Protein AF-A0A937IZC1-F1 (afdb_monomer_lite)

Secondary structure (DSSP, 8-state):
-HHHHHHHHHHHTS-HHHHHHTT---HHHHHHHHHHHHHHHHHHHHHT-S-----S--HHHHHHHHHHHHHTHHHH--

Foldseek 3Di:
DVVLVVVLVVLVVDDLVCCCVVVVDDSVCSVCVNVCSVVVVVVCVVVVHPDDDDDPDDPVNVVVVVCCVVPPPVPPVD

Structure (mmCIF, N/CA/C/O backbone):
data_AF-A0A937IZC1-F1
#
_entry.id   AF-A0A937IZC1-F1
#
loop_
_atom_site.group_PDB
_atom_site.id
_atom_site.type_symbol
_atom_site.label_atom_id
_atom_site.label_alt_id
_atom_site.label_comp_id
_atom_site.label_asym_id
_atom_site.label_entity_id
_atom_site.label_seq_id
_atom_site.pdbx_PDB_ins_code
_atom_site.Cartn_x
_atom_site.Cartn_y
_atom_site.Cartn_z
_atom_site.occupancy
_atom_site.B_iso_or_equiv
_atom_site.auth_seq_id
_atom_site.auth_comp_id
_atom_site.auth_asym_id
_atom_site.auth_atom_id
_atom_site.pdbx_PDB_model_num
ATOM 1 N N . TYR A 1 1 ? -13.453 -8.030 -3.562 1.00 73.31 1 TYR A N 1
ATOM 2 C CA . TYR A 1 1 ? -13.904 -6.803 -2.855 1.00 73.31 1 TYR A CA 1
ATOM 3 C C . TYR A 1 1 ? -13.905 -6.948 -1.328 1.00 73.31 1 TYR A C 1
ATOM 5 O O . TYR A 1 1 ? -13.266 -6.133 -0.675 1.00 73.31 1 TYR A O 1
ATOM 13 N N . SER A 1 2 ? -14.549 -7.979 -0.758 1.00 87.75 2 SER A N 1
ATOM 14 C CA . SER A 1 2 ? -14.730 -8.151 0.702 1.00 87.75 2 SER A CA 1
ATOM 15 C C . SER A 1 2 ? -13.447 -8.041 1.531 1.00 87.75 2 SER A C 1
ATOM 17 O O . SER A 1 2 ? -13.427 -7.309 2.512 1.00 87.75 2 SER A O 1
ATOM 19 N N . PHE A 1 3 ? -12.355 -8.666 1.081 1.00 91.06 3 PHE A N 1
ATOM 20 C CA . PHE A 1 3 ? -11.081 -8.659 1.803 1.00 91.06 3 PHE A CA 1
ATOM 21 C C . PHE A 1 3 ? -10.594 -7.246 2.165 1.00 91.06 3 PHE A C 1
ATOM 23 O O . PHE A 1 3 ? -10.277 -6.980 3.317 1.00 91.06 3 PHE A O 1
ATOM 30 N N . VAL A 1 4 ? -10.553 -6.315 1.204 1.00 92.81 4 VAL A N 1
ATOM 31 C CA . VAL A 1 4 ? -10.036 -4.955 1.457 1.00 92.81 4 VAL A CA 1
ATOM 32 C C . VAL A 1 4 ? -10.949 -4.189 2.420 1.00 92.81 4 VAL A C 1
ATOM 34 O O . VAL A 1 4 ? -10.462 -3.397 3.223 1.00 92.81 4 VAL A O 1
ATOM 37 N N . SER A 1 5 ? -12.261 -4.426 2.363 1.00 92.44 5 SER A N 1
ATOM 38 C CA . SER A 1 5 ? -13.232 -3.846 3.298 1.00 92.44 5 SER A CA 1
ATOM 39 C C . SER A 1 5 ? -13.061 -4.384 4.717 1.00 92.44 5 SER A C 1
ATOM 41 O O . SER A 1 5 ? -12.944 -3.588 5.643 1.00 92.44 5 SER A O 1
ATOM 43 N N . GLU A 1 6 ? -12.931 -5.700 4.880 1.00 94.56 6 GLU A N 1
ATOM 44 C CA . GLU A 1 6 ? -12.680 -6.337 6.181 1.00 94.56 6 GLU A CA 1
ATOM 45 C C . GLU A 1 6 ? -11.367 -5.843 6.808 1.00 94.56 6 GLU A C 1
ATOM 47 O O . GLU A 1 6 ? -11.325 -5.510 7.991 1.00 94.56 6 GLU A O 1
ATOM 52 N N . GLN A 1 7 ? -10.300 -5.715 6.007 1.00 94.62 7 GLN A N 1
ATOM 53 C CA . GLN A 1 7 ? -9.029 -5.163 6.488 1.00 94.62 7 GLN A CA 1
ATOM 54 C C . GLN A 1 7 ? -9.156 -3.700 6.922 1.00 94.62 7 GLN A C 1
ATOM 56 O O . GLN A 1 7 ? -8.533 -3.294 7.900 1.00 94.62 7 GLN A O 1
ATOM 61 N N . GLN A 1 8 ? -9.956 -2.897 6.215 1.00 94.88 8 GLN A N 1
ATOM 62 C CA . GLN A 1 8 ? -10.179 -1.505 6.594 1.00 94.88 8 GLN A CA 1
ATOM 63 C C . GLN A 1 8 ? -10.935 -1.389 7.917 1.00 94.88 8 GLN A C 1
ATOM 65 O O . GLN A 1 8 ? -10.548 -0.582 8.758 1.00 94.88 8 GLN A O 1
ATOM 70 N N . GLU A 1 9 ? -11.988 -2.180 8.112 1.00 95.62 9 GLU A N 1
ATOM 71 C CA . GLU A 1 9 ? -12.742 -2.203 9.370 1.00 95.62 9 GLU A CA 1
ATOM 72 C C . GLU A 1 9 ? -11.857 -2.646 10.537 1.00 95.62 9 GLU A C 1
ATOM 74 O O . GLU A 1 9 ? -11.804 -1.962 11.560 1.00 95.62 9 GLU A O 1
ATOM 79 N N . PHE A 1 10 ? -11.088 -3.721 10.345 1.00 96.69 10 PHE A N 1
ATOM 80 C CA . PHE A 1 10 ? -10.126 -4.200 11.332 1.00 96.69 10 PHE A CA 1
ATOM 81 C C . PHE A 1 10 ? -9.099 -3.119 11.699 1.00 96.69 10 PHE A C 1
ATOM 83 O O . PHE A 1 10 ? -8.961 -2.770 12.869 1.00 96.69 10 PHE A O 1
ATOM 90 N N . LEU A 1 11 ? -8.437 -2.508 10.714 1.00 96.50 11 LEU A N 1
ATOM 91 C CA . LEU A 1 11 ? -7.418 -1.484 10.972 1.00 96.50 11 LEU A CA 1
ATOM 92 C C . LEU A 1 11 ? -7.998 -0.193 11.571 1.00 96.50 11 LEU A C 1
ATOM 94 O O . LEU A 1 11 ? -7.314 0.468 12.350 1.00 96.50 11 LEU A O 1
ATOM 98 N N . ASN A 1 12 ? -9.246 0.159 11.249 1.00 95.69 12 ASN A N 1
ATOM 99 C CA . ASN A 1 12 ? -9.942 1.297 11.857 1.00 95.69 12 ASN A CA 1
ATOM 100 C C . ASN A 1 12 ? -10.312 1.059 13.324 1.00 95.69 12 ASN A C 1
ATOM 102 O O . ASN A 1 12 ? -10.445 2.030 14.065 1.00 95.69 12 ASN A O 1
ATOM 106 N N . SER A 1 13 ? -10.480 -0.199 13.746 1.00 97.00 13 SER A N 1
ATOM 107 C CA . SER A 1 13 ? -10.726 -0.528 15.156 1.00 97.00 13 SER A CA 1
ATOM 108 C C . SER A 1 13 ? -9.484 -0.392 16.043 1.00 97.00 13 SER A C 1
ATOM 110 O O . SER A 1 13 ? -9.622 -0.355 17.260 1.00 97.00 13 SER A O 1
ATOM 112 N N . LEU A 1 14 ? -8.298 -0.275 15.435 1.00 97.50 14 LEU A N 1
ATOM 113 C CA . LEU A 1 14 ? -7.016 -0.115 16.116 1.00 97.50 14 LEU A CA 1
ATOM 114 C C . LEU A 1 14 ? -6.551 1.346 16.085 1.00 97.50 14 LEU A C 1
ATOM 116 O O . LEU A 1 14 ? -6.689 2.041 15.068 1.00 97.50 14 LEU A O 1
ATOM 120 N N . SER A 1 15 ? -5.920 1.784 17.172 1.00 97.00 15 SER A N 1
ATOM 121 C CA . SER A 1 15 ? -5.098 2.999 17.223 1.00 97.00 15 SER A CA 1
ATOM 122 C C . SER A 1 15 ? -3.847 2.874 16.342 1.00 97.00 15 SER A C 1
ATOM 124 O O . SER A 1 15 ? -3.474 1.786 15.895 1.00 97.00 15 SER A O 1
ATOM 126 N N . ALA A 1 16 ? -3.181 3.999 16.064 1.00 95.62 16 ALA A N 1
ATOM 127 C CA . ALA A 1 16 ? -1.946 3.986 15.281 1.00 95.62 16 ALA A CA 1
ATOM 128 C C . ALA A 1 16 ? -0.845 3.175 15.986 1.00 95.62 16 ALA A C 1
ATOM 130 O O . ALA A 1 16 ? -0.116 2.428 15.335 1.00 95.62 16 ALA A O 1
ATOM 131 N N . GLU A 1 17 ? -0.770 3.258 17.314 1.00 97.06 17 GLU A N 1
ATOM 132 C CA . GLU A 1 17 ? 0.152 2.483 18.139 1.00 97.06 17 GLU A CA 1
ATOM 133 C C . GLU A 1 17 ? -0.151 0.982 18.072 1.00 97.06 17 GLU A C 1
ATOM 135 O O . GLU A 1 17 ? 0.763 0.196 17.822 1.00 97.06 17 GLU A O 1
ATOM 140 N N . GLU A 1 18 ? -1.418 0.577 18.210 1.00 98.00 18 GLU A N 1
ATOM 141 C CA . GLU A 1 18 ? -1.829 -0.835 18.116 1.00 98.00 18 GLU A CA 1
ATOM 142 C C . GLU A 1 18 ? -1.564 -1.420 16.724 1.00 98.00 18 GLU A C 1
ATOM 144 O O . GLU A 1 18 ? -1.123 -2.560 16.586 1.00 98.00 18 GLU A O 1
ATOM 149 N N . ARG A 1 19 ? -1.732 -0.627 15.661 1.00 97.50 19 ARG A N 1
ATOM 150 C CA . ARG A 1 19 ? -1.336 -1.033 14.302 1.00 97.50 19 ARG A CA 1
ATOM 151 C C . ARG A 1 19 ? 0.158 -1.352 14.201 1.00 97.50 19 ARG A C 1
ATOM 153 O O . ARG A 1 19 ? 0.543 -2.237 13.436 1.00 97.50 19 ARG A O 1
ATOM 160 N N . VAL A 1 20 ? 1.008 -0.655 14.952 1.00 97.62 20 VAL A N 1
ATOM 161 C CA . VAL A 1 20 ? 2.447 -0.952 15.003 1.00 97.62 20 VAL A CA 1
ATOM 162 C C . VAL A 1 20 ? 2.713 -2.189 15.855 1.00 97.62 20 VAL A C 1
ATOM 164 O O . VAL A 1 20 ? 3.430 -3.085 15.412 1.00 97.62 20 VAL A O 1
ATOM 167 N N . THR A 1 21 ? 2.153 -2.257 17.062 1.00 97.56 21 THR A N 1
ATOM 168 C CA . THR A 1 21 ? 2.501 -3.297 18.042 1.00 97.56 21 THR A CA 1
ATOM 169 C C . THR A 1 21 ? 1.830 -4.641 17.771 1.00 97.56 21 THR A C 1
ATOM 171 O O . THR A 1 21 ? 2.476 -5.672 17.947 1.00 97.56 21 THR A O 1
ATOM 174 N N . GLU A 1 22 ? 0.575 -4.652 17.320 1.00 96.50 22 GLU A N 1
ATOM 175 C CA . GLU A 1 22 ? -0.198 -5.880 17.091 1.00 96.50 22 GLU A CA 1
ATOM 176 C C . GLU A 1 22 ? -0.077 -6.393 15.653 1.00 96.50 22 GLU A C 1
ATOM 178 O O . GLU A 1 22 ? 0.034 -7.597 15.428 1.00 96.50 22 GLU A O 1
ATOM 183 N N . VAL A 1 23 ? -0.066 -5.485 14.670 1.00 95.81 23 VAL A N 1
ATOM 184 C CA . VAL A 1 23 ? -0.018 -5.840 13.235 1.00 95.81 23 VAL A CA 1
ATOM 185 C C . VAL A 1 23 ? 1.409 -5.772 12.674 1.00 95.81 23 VAL A C 1
ATOM 187 O O . VAL A 1 23 ? 1.682 -6.284 11.588 1.00 95.81 23 VAL A O 1
ATOM 190 N N . GLY A 1 24 ? 2.351 -5.163 13.402 1.00 96.88 24 GLY A N 1
ATOM 191 C CA . GLY A 1 24 ? 3.737 -5.026 12.950 1.00 96.88 24 GLY A CA 1
ATOM 192 C C . GLY A 1 24 ? 3.902 -4.021 11.810 1.00 96.88 24 GLY A C 1
ATOM 193 O O . GLY A 1 24 ? 4.862 -4.113 11.037 1.00 96.88 24 GLY A O 1
ATOM 194 N N . LEU A 1 25 ? 2.964 -3.079 11.650 1.00 96.69 25 LEU A N 1
ATOM 195 C CA . LEU A 1 25 ? 3.111 -2.032 10.649 1.00 96.69 25 LEU A CA 1
ATOM 196 C C . LEU A 1 25 ? 4.280 -1.117 11.014 1.00 96.69 25 LEU A C 1
ATOM 198 O O . LEU A 1 25 ? 4.529 -0.791 12.169 1.00 96.69 25 LEU A O 1
ATOM 202 N N . ASN A 1 26 ? 4.997 -0.664 9.990 1.00 97.25 26 ASN A N 1
ATOM 203 C CA . ASN A 1 26 ? 5.952 0.419 10.165 1.00 97.25 26 ASN A CA 1
ATOM 204 C C . ASN A 1 26 ? 5.212 1.672 10.668 1.00 97.25 26 ASN A C 1
ATOM 206 O O . ASN A 1 26 ? 4.125 1.963 10.175 1.00 97.25 26 ASN A O 1
ATOM 210 N N . PHE A 1 27 ? 5.815 2.406 11.605 1.00 95.50 27 PHE A N 1
ATOM 211 C CA . PHE A 1 27 ? 5.214 3.576 12.251 1.00 95.50 27 PHE A CA 1
ATOM 212 C C . PHE A 1 27 ? 4.640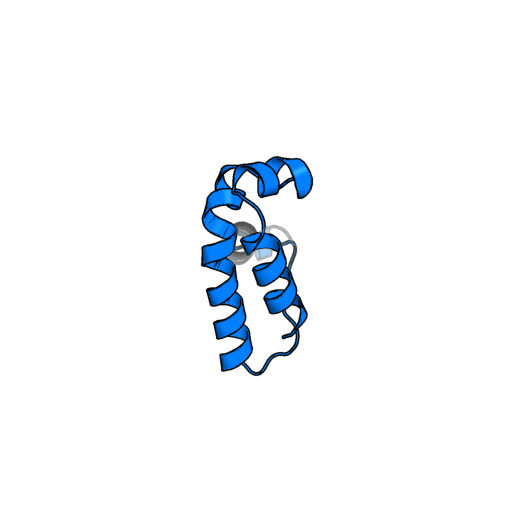 4.594 11.254 1.00 95.50 27 PHE A C 1
ATOM 214 O O . PHE A 1 27 ? 3.452 4.901 11.313 1.00 95.50 27 PHE A O 1
ATOM 221 N N . ASP A 1 28 ? 5.431 5.004 10.257 1.00 95.56 28 ASP A N 1
ATOM 222 C CA . ASP A 1 28 ? 4.996 5.973 9.241 1.00 95.56 28 ASP A CA 1
ATOM 223 C C . ASP A 1 28 ? 3.822 5.441 8.403 1.00 95.56 28 ASP A C 1
ATOM 225 O O . ASP A 1 28 ? 3.000 6.203 7.898 1.00 95.56 28 ASP A O 1
ATOM 229 N N . ARG A 1 29 ? 3.720 4.113 8.248 1.00 96.62 29 ARG A N 1
ATOM 230 C CA . ARG A 1 29 ? 2.619 3.462 7.523 1.00 96.62 29 ARG A CA 1
ATOM 231 C C . ARG A 1 29 ? 1.372 3.293 8.378 1.00 96.62 29 ARG A C 1
ATOM 233 O O . ARG A 1 29 ? 0.275 3.380 7.836 1.00 96.62 29 ARG A O 1
ATOM 240 N N . ALA A 1 30 ? 1.523 3.024 9.670 1.00 96.00 30 ALA A N 1
ATOM 241 C CA . ALA A 1 30 ? 0.407 2.814 10.587 1.00 96.00 30 ALA A CA 1
ATOM 242 C C . ALA A 1 30 ? -0.497 4.053 10.687 1.00 96.00 30 ALA A C 1
ATOM 244 O O . ALA A 1 30 ? -1.720 3.910 10.786 1.00 96.00 30 ALA A O 1
ATOM 245 N N . ASP A 1 31 ? 0.099 5.242 10.580 1.00 92.94 31 ASP A N 1
ATOM 246 C CA . ASP A 1 31 ? -0.614 6.521 10.578 1.00 92.94 31 ASP A CA 1
ATOM 247 C C . ASP A 1 31 ? -1.462 6.705 9.301 1.00 92.94 31 ASP A C 1
ATOM 249 O O . ASP A 1 31 ? -2.639 7.055 9.346 1.00 92.94 31 ASP A O 1
ATOM 253 N N . ILE A 1 32 ? -0.916 6.346 8.134 1.00 95.44 32 ILE A N 1
ATOM 254 C CA . ILE A 1 32 ? -1.554 6.640 6.838 1.00 95.44 32 ILE A CA 1
ATOM 255 C C . ILE A 1 32 ? -2.404 5.503 6.252 1.00 95.44 32 ILE A C 1
ATOM 257 O O . ILE A 1 32 ? -3.208 5.745 5.346 1.00 95.44 32 ILE A O 1
ATOM 261 N N . ILE A 1 33 ? -2.234 4.254 6.702 1.00 95.44 33 ILE A N 1
ATOM 262 C CA . ILE A 1 33 ? -2.799 3.076 6.014 1.00 95.44 33 ILE A CA 1
ATOM 263 C C . ILE A 1 3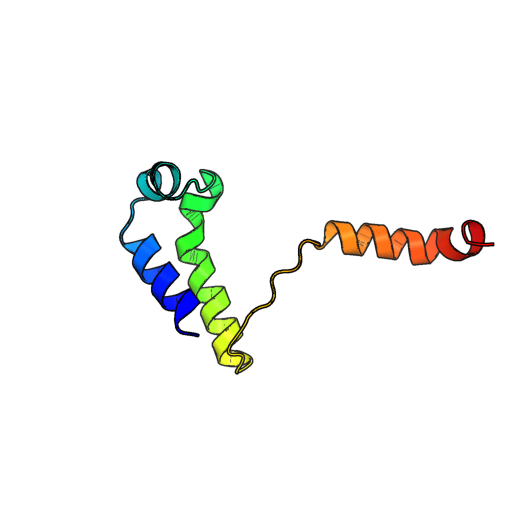3 ? -4.329 3.130 5.905 1.00 95.44 33 ILE A C 1
ATOM 265 O O . ILE A 1 33 ? -4.886 2.798 4.858 1.00 95.44 33 ILE A O 1
ATOM 269 N N . VAL A 1 34 ? -5.012 3.627 6.939 1.00 94.44 34 VAL A N 1
ATOM 270 C CA . VAL A 1 34 ? -6.481 3.744 6.964 1.00 94.44 34 VAL A CA 1
ATOM 271 C C . VAL A 1 34 ? -7.018 4.753 5.953 1.00 94.44 34 VAL A C 1
ATOM 273 O O . VAL A 1 34 ? -8.120 4.578 5.433 1.00 94.44 34 VAL A O 1
ATOM 276 N N . HIS A 1 35 ? -6.221 5.766 5.609 1.00 92.62 35 HIS A N 1
ATOM 277 C CA . HIS A 1 35 ? -6.545 6.735 4.565 1.00 92.62 35 HIS A CA 1
ATOM 278 C C . HIS A 1 35 ? -6.262 6.189 3.159 1.00 92.62 35 HIS A C 1
ATOM 280 O O . HIS A 1 35 ? -6.927 6.582 2.200 1.00 92.62 35 HIS A O 1
ATOM 286 N N . ALA A 1 36 ? -5.315 5.256 3.029 1.00 94.50 36 ALA A N 1
ATOM 287 C CA . ALA A 1 36 ? -4.961 4.642 1.752 1.00 94.50 36 ALA A CA 1
ATOM 288 C C . ALA A 1 36 ? -5.966 3.568 1.294 1.00 94.50 36 ALA A C 1
ATOM 290 O O . ALA A 1 36 ? -6.251 3.469 0.101 1.00 94.50 36 ALA A O 1
ATOM 291 N N . LEU A 1 37 ? -6.537 2.775 2.210 1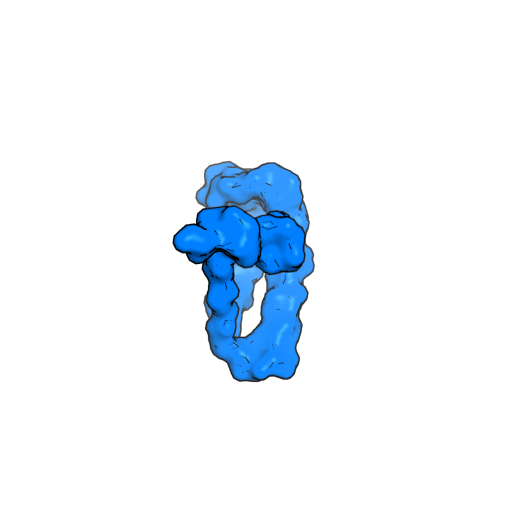.00 94.50 37 LEU A N 1
ATOM 292 C CA . LEU A 1 37 ? -7.464 1.679 1.871 1.00 94.50 37 LEU A CA 1
ATOM 293 C C . LEU A 1 37 ? -8.697 2.105 1.042 1.00 94.50 37 LEU A C 1
ATOM 295 O O . LEU A 1 37 ? -9.006 1.408 0.069 1.00 94.50 37 LEU A O 1
ATOM 299 N N . PRO A 1 38 ? -9.359 3.252 1.310 1.00 94.25 38 PRO A N 1
ATOM 300 C CA . PRO A 1 38 ? -10.419 3.773 0.446 1.00 94.25 38 PRO A CA 1
ATOM 301 C C . PRO A 1 38 ? -10.007 3.939 -1.020 1.00 94.25 38 PRO A C 1
ATOM 303 O O . PRO A 1 38 ? -10.820 3.708 -1.914 1.00 94.25 38 PRO A O 1
ATOM 306 N N . ILE A 1 39 ? -8.752 4.314 -1.291 1.00 95.00 39 ILE A N 1
ATOM 307 C CA . ILE A 1 39 ? -8.248 4.505 -2.659 1.00 95.00 39 ILE A CA 1
ATOM 308 C C . ILE A 1 39 ? -8.274 3.168 -3.407 1.00 95.00 39 ILE A C 1
ATOM 310 O O . ILE A 1 39 ? -8.776 3.095 -4.530 1.00 95.00 39 ILE A O 1
ATOM 314 N N . TYR A 1 40 ? -7.818 2.094 -2.758 1.00 93.62 40 TYR A N 1
ATOM 315 C CA . TYR A 1 40 ? -7.860 0.745 -3.323 1.00 93.62 40 TYR A CA 1
ATOM 316 C C . TYR A 1 40 ? -9.295 0.267 -3.554 1.00 93.62 40 TYR A C 1
ATOM 318 O O . TYR A 1 40 ? -9.597 -0.240 -4.631 1.00 93.62 40 TYR A O 1
ATOM 326 N N . GLN A 1 41 ? -10.206 0.492 -2.604 1.00 93.50 41 GLN A N 1
ATOM 327 C CA . GLN A 1 41 ? -11.618 0.131 -2.779 1.00 93.50 41 GLN A CA 1
ATOM 328 C C . GLN A 1 41 ? -12.261 0.842 -3.973 1.00 93.50 41 GLN A C 1
ATOM 330 O O . GLN A 1 41 ? -12.995 0.214 -4.737 1.00 93.50 41 GLN A O 1
ATOM 335 N N . LYS A 1 42 ? -11.987 2.142 -4.156 1.00 94.88 42 LYS A N 1
ATOM 336 C CA . LYS A 1 42 ? -12.493 2.903 -5.308 1.00 94.88 42 LYS A CA 1
ATOM 337 C C . LYS A 1 42 ? -11.898 2.400 -6.620 1.00 94.88 42 LYS A C 1
ATOM 339 O O . LYS A 1 42 ? -12.648 2.215 -7.573 1.00 94.88 42 LYS A O 1
ATOM 344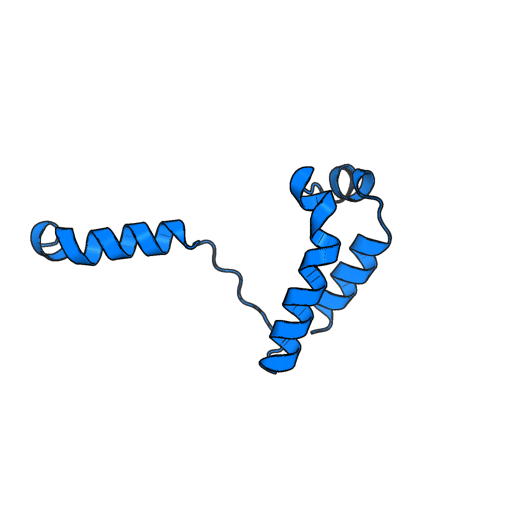 N N . ALA A 1 43 ? -10.599 2.104 -6.656 1.00 95.25 43 ALA A N 1
ATOM 345 C CA . ALA A 1 43 ? -9.957 1.524 -7.833 1.00 95.25 43 ALA A CA 1
ATOM 346 C C . ALA A 1 43 ? -10.563 0.159 -8.214 1.00 95.25 43 ALA A C 1
ATOM 348 O O . ALA A 1 43 ? -10.847 -0.079 -9.390 1.00 95.25 43 ALA A O 1
ATOM 349 N N . MET A 1 44 ? -10.827 -0.712 -7.233 1.00 94.31 44 MET A N 1
ATOM 350 C CA . MET A 1 44 ? -11.505 -1.995 -7.469 1.00 94.31 44 MET A CA 1
ATOM 351 C C . MET A 1 44 ? -12.927 -1.794 -7.993 1.00 94.31 44 MET A C 1
ATOM 353 O O . MET A 1 44 ? -13.308 -2.397 -8.992 1.00 94.31 44 MET A O 1
ATOM 357 N N . LEU A 1 45 ? -13.693 -0.900 -7.360 1.00 94.50 45 LEU A N 1
ATOM 358 C CA . LEU A 1 45 ? -15.067 -0.601 -7.762 1.00 94.50 45 LEU A CA 1
ATOM 359 C C . LEU A 1 45 ? -15.141 -0.089 -9.207 1.00 94.50 45 LEU A C 1
ATOM 361 O O . LEU A 1 45 ? -15.979 -0.546 -9.976 1.00 94.50 45 LEU A O 1
ATOM 365 N N . TRP A 1 46 ? -14.272 0.851 -9.581 1.00 96.94 46 TRP A N 1
ATOM 366 C CA . TRP A 1 46 ? -14.284 1.450 -10.919 1.00 96.94 46 TRP A CA 1
ATOM 367 C C . TRP A 1 46 ? -13.764 0.519 -12.008 1.00 96.94 46 TRP A C 1
ATOM 369 O O . TRP A 1 46 ? -14.221 0.601 -13.143 1.00 96.94 46 TRP A O 1
ATOM 379 N N . SER A 1 47 ? -12.822 -0.363 -11.676 1.00 96.31 47 SER A N 1
ATOM 380 C CA . SER A 1 47 ? -12.329 -1.368 -12.622 1.00 96.31 47 SER A CA 1
ATOM 381 C C . SER A 1 47 ? -13.244 -2.589 -12.737 1.00 96.31 47 SER A C 1
ATOM 383 O O . SER A 1 47 ? -13.098 -3.357 -13.684 1.00 96.31 47 SER A O 1
ATOM 385 N N . GLY A 1 48 ? -14.171 -2.782 -11.790 1.00 94.94 48 GLY A N 1
ATOM 386 C CA . GLY A 1 48 ? -14.988 -3.991 -11.700 1.00 94.94 48 GLY A CA 1
ATOM 387 C C . GLY A 1 48 ? -14.171 -5.241 -11.360 1.00 94.94 48 GLY A C 1
ATOM 388 O O . GLY A 1 48 ? -14.585 -6.343 -11.711 1.00 94.94 48 GLY A O 1
ATOM 389 N N . CYS A 1 49 ? -12.995 -5.088 -10.736 1.00 94.19 49 CYS A N 1
ATOM 390 C CA . CYS A 1 49 ? -12.132 -6.217 -10.407 1.00 94.19 49 CYS A CA 1
ATOM 391 C C . CYS A 1 49 ? -12.423 -6.786 -9.012 1.00 94.19 49 CYS A C 1
ATOM 393 O O . CYS A 1 49 ? -12.638 -6.065 -8.035 1.00 94.19 49 CYS A O 1
ATOM 395 N N . ASP A 1 50 ? -12.349 -8.111 -8.899 1.00 90.00 50 ASP A N 1
ATOM 396 C CA . ASP A 1 50 ? -12.517 -8.794 -7.614 1.00 90.00 50 ASP A CA 1
ATOM 397 C C . ASP A 1 50 ? -11.211 -8.924 -6.826 1.00 90.00 50 ASP A C 1
ATOM 399 O O . ASP A 1 50 ? -11.244 -9.010 -5.593 1.00 90.00 50 ASP A O 1
ATOM 403 N N . HIS A 1 51 ? -10.076 -8.899 -7.534 1.00 92.00 51 HIS A N 1
ATOM 404 C CA . HIS A 1 51 ? -8.740 -9.186 -7.016 1.00 92.00 51 HIS A CA 1
ATOM 405 C C . HIS A 1 51 ? -7.724 -8.141 -7.486 1.00 92.00 51 HIS A C 1
ATOM 407 O O . HIS A 1 51 ? -7.761 -7.688 -8.630 1.00 92.00 51 HIS A O 1
ATOM 413 N N . ILE A 1 52 ? -6.775 -7.813 -6.609 1.00 91.69 52 ILE A N 1
ATOM 414 C CA . ILE A 1 52 ? -5.592 -7.012 -6.934 1.00 91.69 52 ILE A CA 1
ATOM 415 C C . ILE A 1 52 ? -4.370 -7.920 -6.818 1.00 91.69 52 ILE A C 1
ATOM 417 O O . ILE A 1 52 ? -4.150 -8.543 -5.781 1.00 91.69 52 ILE A O 1
ATOM 421 N N . TYR A 1 53 ? -3.558 -7.971 -7.869 1.00 92.44 53 TYR A N 1
ATOM 422 C CA . TYR A 1 53 ? -2.253 -8.621 -7.824 1.00 92.44 53 TYR A CA 1
ATOM 423 C C . TYR A 1 53 ? -1.197 -7.625 -7.336 1.00 92.44 53 TYR A C 1
ATOM 425 O O . TYR A 1 53 ? -1.043 -6.557 -7.926 1.00 92.44 53 TYR A O 1
ATOM 433 N N . VAL A 1 54 ? -0.468 -7.972 -6.271 1.00 92.00 54 VAL A N 1
ATOM 434 C CA . VAL A 1 54 ? 0.612 -7.141 -5.717 1.00 92.00 54 VAL A CA 1
ATOM 435 C C . VAL A 1 54 ? 1.961 -7.682 -6.202 1.00 92.00 54 VAL A C 1
ATOM 437 O O . VAL A 1 54 ? 2.452 -8.678 -5.661 1.00 92.00 54 VAL A O 1
ATOM 440 N N . PRO A 1 55 ? 2.578 -7.075 -7.231 1.00 92.62 55 PRO A N 1
ATOM 441 C CA . PRO A 1 55 ? 3.886 -7.500 -7.701 1.00 92.62 55 PRO A CA 1
ATOM 442 C C . PRO A 1 55 ? 4.974 -7.147 -6.680 1.00 92.62 55 PRO A C 1
ATOM 444 O O . PRO A 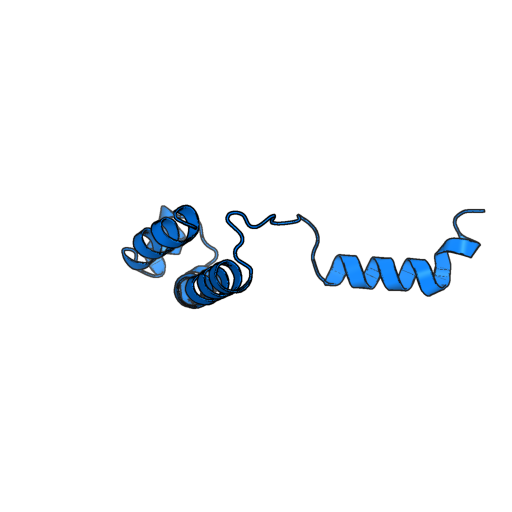1 55 ? 4.923 -6.111 -6.023 1.00 92.62 55 PRO A O 1
ATOM 447 N N . LYS A 1 56 ? 6.021 -7.973 -6.603 1.00 90.81 56 LYS A N 1
ATOM 448 C CA . LYS A 1 56 ? 7.234 -7.686 -5.811 1.00 90.81 56 LYS A CA 1
ATOM 449 C C . LYS A 1 56 ? 8.233 -6.774 -6.543 1.00 90.81 56 LYS A C 1
ATOM 451 O O . LYS A 1 56 ? 9.416 -6.799 -6.229 1.00 90.81 56 LYS A O 1
ATOM 456 N N . ILE A 1 57 ? 7.767 -6.023 -7.540 1.00 92.81 57 ILE A N 1
ATOM 457 C CA . ILE A 1 57 ? 8.560 -5.059 -8.310 1.00 92.81 57 ILE A CA 1
ATOM 458 C C . ILE A 1 57 ? 7.865 -3.702 -8.268 1.00 92.81 57 ILE A C 1
ATOM 460 O O . ILE A 1 57 ? 6.638 -3.623 -8.356 1.00 92.81 57 ILE A O 1
ATOM 464 N N . GLY A 1 58 ? 8.654 -2.649 -8.110 1.00 93.69 58 GLY A N 1
ATOM 465 C CA . GLY A 1 58 ? 8.192 -1.274 -8.027 1.00 93.69 58 GLY A CA 1
ATOM 466 C C . GLY A 1 58 ? 8.540 -0.449 -9.261 1.00 93.69 58 GLY A C 1
ATOM 467 O O . GLY A 1 58 ? 9.101 -0.921 -10.251 1.00 93.69 58 GLY A O 1
ATOM 468 N N . VAL A 1 59 ? 8.220 0.840 -9.172 1.00 94.44 59 VAL A N 1
ATOM 469 C CA . VAL A 1 59 ? 8.518 1.824 -10.222 1.00 94.44 59 VAL A CA 1
ATOM 470 C C . VAL A 1 59 ? 10.024 1.940 -10.460 1.00 94.44 59 VAL A C 1
ATOM 472 O O . VAL A 1 59 ? 10.455 2.008 -11.607 1.00 94.44 59 VAL A O 1
ATOM 475 N N . SER A 1 60 ? 10.831 1.910 -9.396 1.00 96.69 60 SER A N 1
ATOM 476 C CA . SER A 1 60 ? 12.294 1.952 -9.487 1.00 96.69 60 SER A CA 1
ATOM 477 C C . SER A 1 60 ? 12.856 0.802 -10.321 1.00 96.69 60 SER A C 1
ATOM 479 O O . SER A 1 60 ? 13.696 1.039 -11.184 1.00 96.69 60 SER A O 1
ATOM 481 N N . ASP A 1 61 ? 12.353 -0.420 -10.124 1.00 95.81 61 ASP A N 1
ATOM 482 C CA . ASP A 1 61 ? 12.775 -1.590 -10.902 1.00 95.81 61 ASP A CA 1
ATOM 483 C C . ASP A 1 61 ? 12.418 -1.422 -12.382 1.00 95.81 61 ASP A C 1
ATOM 485 O O . ASP A 1 61 ? 13.222 -1.725 -13.264 1.00 95.81 61 ASP A O 1
ATOM 489 N N . GLY A 1 62 ? 11.221 -0.890 -12.656 1.00 94.25 62 GLY A N 1
ATOM 490 C CA . GLY A 1 62 ? 10.772 -0.564 -14.007 1.00 94.25 62 GLY A CA 1
ATOM 491 C C . GLY A 1 62 ? 11.679 0.455 -14.696 1.00 94.25 62 GLY A C 1
ATOM 492 O O . GLY A 1 62 ? 12.078 0.227 -15.834 1.00 94.25 62 GLY A O 1
ATOM 493 N N . LEU A 1 63 ? 12.051 1.530 -13.995 1.00 96.06 63 LEU A N 1
ATOM 494 C CA . LEU A 1 63 ? 12.934 2.577 -14.519 1.00 96.06 63 LEU A CA 1
ATOM 495 C C . LEU A 1 63 ? 14.343 2.056 -14.805 1.00 96.06 63 LEU A C 1
ATOM 497 O O . LEU A 1 63 ? 14.880 2.309 -15.879 1.00 96.06 63 LEU A O 1
ATOM 501 N N . VAL A 1 64 ? 14.939 1.303 -13.876 1.00 95.56 64 VAL A N 1
ATOM 502 C CA . VAL A 1 64 ? 16.273 0.716 -14.085 1.00 95.56 64 VAL A CA 1
ATOM 503 C C . VAL A 1 64 ? 16.256 -0.239 -15.278 1.00 95.56 64 VAL A C 1
ATOM 505 O O . VAL A 1 64 ? 17.154 -0.193 -16.121 1.00 95.56 64 VAL A O 1
ATOM 508 N N . ARG A 1 65 ? 15.215 -1.071 -15.389 1.00 93.94 65 ARG A N 1
ATOM 509 C CA . ARG A 1 65 ? 15.064 -2.005 -16.507 1.00 93.94 65 ARG A CA 1
ATOM 510 C C . ARG A 1 65 ? 14.863 -1.285 -17.841 1.00 93.94 65 ARG A C 1
ATOM 512 O O . ARG A 1 65 ? 15.435 -1.716 -18.838 1.00 93.94 65 ARG A O 1
ATOM 519 N N . ASP A 1 66 ? 14.086 -0.206 -17.861 1.00 95.06 66 ASP A N 1
ATOM 520 C CA . ASP A 1 66 ? 13.880 0.619 -19.056 1.00 95.06 66 ASP A CA 1
ATOM 521 C C . ASP A 1 66 ? 15.191 1.260 -19.536 1.00 95.06 66 ASP A C 1
ATOM 523 O O . ASP A 1 66 ? 15.566 1.101 -20.698 1.00 95.06 66 ASP A O 1
ATOM 527 N N . LEU A 1 67 ? 15.951 1.873 -18.620 1.00 95.38 67 LEU A N 1
ATOM 528 C CA . LEU A 1 67 ? 17.270 2.447 -18.915 1.00 95.38 67 LEU A CA 1
ATOM 529 C C . LEU A 1 67 ? 18.244 1.393 -19.457 1.00 95.38 67 LEU A C 1
ATOM 531 O O . LEU A 1 67 ? 18.899 1.616 -20.475 1.00 95.38 67 LEU A O 1
ATOM 535 N N . TYR A 1 68 ? 18.303 0.216 -18.825 1.00 95.12 68 TYR A N 1
ATOM 536 C CA . TYR A 1 68 ? 19.124 -0.895 -19.312 1.00 95.12 68 TYR A CA 1
ATOM 537 C C . TYR A 1 68 ? 18.725 -1.323 -20.730 1.00 95.12 68 TYR A C 1
ATOM 539 O O . TYR A 1 68 ? 19.582 -1.501 -21.600 1.00 95.12 68 TYR A O 1
ATOM 547 N N . HIS A 1 69 ? 17.422 -1.471 -20.984 1.00 94.69 69 HIS A N 1
ATOM 548 C CA . HIS A 1 69 ? 16.924 -1.884 -22.291 1.00 94.69 69 HIS A CA 1
ATOM 549 C C . HIS A 1 69 ? 17.214 -0.876 -23.395 1.00 94.69 69 HIS A C 1
ATOM 551 O O . HIS A 1 69 ? 17.552 -1.292 -24.504 1.00 94.69 69 HIS A O 1
ATOM 557 N N . ARG A 1 70 ? 17.104 0.417 -23.089 1.00 93.31 70 ARG A N 1
ATOM 558 C CA . ARG A 1 70 ? 17.345 1.486 -24.055 1.00 93.31 70 ARG A CA 1
ATOM 559 C C . ARG A 1 70 ? 18.825 1.641 -24.394 1.00 93.31 70 ARG A C 1
ATOM 561 O O . ARG A 1 70 ? 19.156 1.785 -25.568 1.00 93.31 70 ARG A O 1
ATOM 568 N N . ASP A 1 71 ? 19.694 1.584 -23.386 1.00 93.50 71 ASP A N 1
ATOM 569 C CA . ASP A 1 71 ? 21.067 2.076 -23.530 1.00 93.50 71 ASP A CA 1
ATOM 570 C C . ASP A 1 71 ? 22.118 0.940 -23.584 1.00 93.50 71 ASP A C 1
ATOM 572 O O . ASP A 1 71 ? 23.199 1.143 -24.137 1.00 93.50 71 ASP A O 1
ATOM 576 N N . TYR A 1 72 ? 21.811 -0.271 -23.083 1.00 90.81 72 TYR A N 1
ATOM 577 C CA . TYR A 1 72 ? 22.824 -1.327 -22.874 1.00 90.81 72 TYR A CA 1
ATOM 578 C C . TYR A 1 72 ? 22.472 -2.724 -23.406 1.00 90.81 72 TYR A C 1
ATOM 580 O O . TYR A 1 72 ? 23.383 -3.485 -23.732 1.00 90.81 72 TYR A O 1
ATOM 588 N N . LYS A 1 73 ? 21.190 -3.088 -23.552 1.00 87.81 73 LYS A N 1
ATOM 589 C CA . LYS A 1 73 ? 20.782 -4.473 -23.878 1.00 87.81 73 LYS A CA 1
ATOM 590 C C . LYS A 1 73 ? 21.470 -5.061 -25.115 1.00 87.81 73 LYS A C 1
ATOM 592 O O . LYS A 1 73 ? 21.993 -6.166 -25.053 1.00 87.81 73 LYS A O 1
ATOM 597 N N . ALA A 1 74 ? 21.515 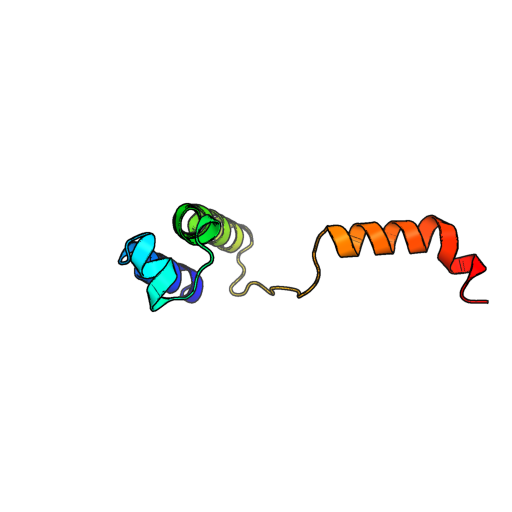-4.315 -26.221 1.00 80.19 74 ALA A N 1
ATOM 598 C CA . ALA A 1 74 ? 22.134 -4.783 -27.466 1.00 80.19 74 ALA A CA 1
ATOM 599 C C . ALA A 1 74 ? 23.667 -4.925 -27.383 1.00 80.19 74 ALA A C 1
ATOM 601 O O . ALA A 1 74 ? 24.255 -5.629 -28.196 1.00 80.19 74 ALA A O 1
ATOM 602 N N . GLN A 1 75 ? 24.313 -4.246 -26.429 1.00 80.12 75 GLN A N 1
ATOM 603 C CA . GLN A 1 75 ? 25.766 -4.285 -26.233 1.00 80.12 75 GLN A CA 1
ATOM 604 C C . GLN A 1 75 ? 26.193 -5.428 -25.303 1.00 80.12 75 GLN A C 1
ATOM 606 O O . GLN A 1 75 ? 27.317 -5.906 -25.408 1.00 80.12 75 GLN A O 1
ATOM 611 N N . VAL A 1 76 ? 25.313 -5.830 -24.379 1.00 78.06 76 VAL A N 1
ATOM 612 C CA . VAL A 1 76 ? 25.615 -6.789 -23.302 1.00 78.06 76 VAL A CA 1
ATOM 613 C C . VAL A 1 76 ? 25.139 -8.210 -23.627 1.00 78.06 76 VAL A C 1
ATOM 615 O O . VAL A 1 76 ? 25.728 -9.163 -23.133 1.00 78.06 76 VAL A O 1
ATOM 618 N N . GLU A 1 77 ? 24.096 -8.369 -24.447 1.00 78.56 77 GLU A N 1
ATOM 619 C CA . GLU A 1 77 ? 23.473 -9.674 -24.750 1.00 78.56 77 GLU A CA 1
ATOM 620 C C . GLU A 1 77 ? 23.897 -10.275 -26.114 1.00 78.56 77 GLU A C 1
ATOM 622 O O . GLU A 1 77 ? 23.191 -11.133 -26.646 1.00 78.56 77 GLU A O 1
ATOM 627 N N . LEU A 1 78 ? 25.030 -9.833 -26.680 1.00 57.38 78 LEU A N 1
ATOM 628 C CA . LEU A 1 78 ? 25.718 -10.490 -27.810 1.00 57.38 78 LEU A CA 1
ATOM 629 C C . LEU A 1 78 ? 26.549 -11.688 -27.332 1.00 57.38 78 LEU A C 1
ATOM 631 O O . LEU A 1 78 ? 26.553 -12.708 -28.057 1.00 57.38 78 LEU A O 1
#

Sequence (78 aa):
YSFVSEQQEFLNSLSAEERVTEVGLNFDRADIIVHALPIYQKAMLWSGCDHIYVPKIGVSDGLVRDLYHRDYKAQVEL

pLDDT: mean 93.08, std 6.14, range [57.38, 98.0]

Radius of gyration: 18.43 Å; chains: 1; bounding box: 41×17×46 Å